Protein AF-A0A942LPG1-F1 (afdb_monomer_lite)

Structure (mmCIF, N/CA/C/O backbone):
data_AF-A0A942LPG1-F1
#
_entry.id   AF-A0A942LPG1-F1
#
loop_
_atom_site.group_PDB
_atom_site.id
_atom_site.type_symbol
_atom_site.label_atom_id
_atom_site.label_alt_id
_atom_site.label_comp_id
_atom_site.label_asym_id
_atom_site.label_entity_id
_atom_site.label_seq_id
_atom_site.pdbx_PDB_ins_code
_atom_site.Cartn_x
_atom_site.Cartn_y
_atom_site.Cartn_z
_atom_site.occupancy
_atom_site.B_iso_or_equiv
_atom_site.auth_seq_id
_atom_site.auth_comp_id
_atom_site.auth_asym_id
_atom_site.auth_atom_id
_atom_site.pdbx_PDB_model_num
ATOM 1 N N . MET A 1 1 ? -36.455 30.990 -39.757 1.00 39.56 1 MET A N 1
ATOM 2 C CA . MET A 1 1 ? -36.712 31.747 -38.513 1.00 39.56 1 MET A CA 1
ATOM 3 C C . MET A 1 1 ? -35.409 32.347 -38.008 1.00 39.56 1 MET A C 1
ATOM 5 O O . MET A 1 1 ? -34.371 31.708 -38.078 1.00 39.56 1 MET A O 1
ATOM 9 N N . THR A 1 2 ? -35.485 33.611 -37.619 1.00 38.50 2 THR A N 1
ATOM 10 C CA . THR A 1 2 ? -34.426 34.619 -37.473 1.00 38.50 2 THR A CA 1
ATOM 11 C C . THR A 1 2 ? -33.471 34.414 -36.295 1.00 38.50 2 THR A C 1
ATOM 13 O O . THR A 1 2 ? -33.903 34.146 -35.178 1.00 38.50 2 THR A O 1
ATOM 16 N N . TRP A 1 3 ? -32.181 34.649 -36.551 1.00 41.28 3 TRP A N 1
ATOM 17 C CA . TRP A 1 3 ? -31.098 34.816 -35.578 1.00 41.28 3 TRP A CA 1
ATOM 18 C C . TRP A 1 3 ? -31.325 36.006 -34.637 1.00 41.28 3 TRP A C 1
ATOM 20 O O . TRP A 1 3 ? -31.714 37.079 -35.098 1.00 41.28 3 TRP A O 1
ATOM 30 N N . ARG A 1 4 ? -30.939 35.865 -33.360 1.00 55.25 4 ARG A N 1
ATOM 31 C CA . ARG A 1 4 ? -30.474 36.984 -32.523 1.00 55.25 4 ARG A CA 1
ATOM 32 C C . ARG A 1 4 ? -29.322 36.540 -31.626 1.00 55.25 4 ARG A C 1
ATOM 34 O O . ARG A 1 4 ? -29.513 35.903 -30.599 1.00 55.25 4 ARG A O 1
ATOM 41 N N . VAL A 1 5 ? -28.125 36.930 -32.053 1.00 57.31 5 VAL A N 1
ATOM 42 C CA . VAL A 1 5 ? -26.902 36.989 -31.254 1.00 57.31 5 VAL A CA 1
ATOM 43 C C . VAL A 1 5 ? -27.006 38.255 -30.396 1.00 57.31 5 VAL A C 1
ATOM 45 O O . VAL A 1 5 ? -27.088 39.363 -30.928 1.00 57.31 5 VAL A O 1
ATOM 48 N N . GLY A 1 6 ? -27.089 38.094 -29.076 1.00 42.59 6 GLY A N 1
ATOM 49 C CA . GLY A 1 6 ? -27.291 39.173 -28.107 1.00 42.59 6 GLY A CA 1
ATOM 50 C C . GLY A 1 6 ? -26.050 39.426 -27.256 1.00 42.59 6 GLY A C 1
ATOM 51 O O . GLY A 1 6 ? -25.893 38.814 -26.213 1.00 42.59 6 GLY A O 1
ATOM 52 N N . ARG A 1 7 ? -25.188 40.307 -27.773 1.00 51.06 7 ARG A N 1
ATOM 53 C CA . ARG A 1 7 ? -24.267 41.263 -27.123 1.00 51.06 7 ARG A CA 1
ATOM 54 C C . ARG A 1 7 ? -23.799 41.016 -25.676 1.00 51.06 7 ARG A C 1
ATOM 56 O O . ARG A 1 7 ? -24.576 41.050 -24.731 1.00 51.06 7 ARG A O 1
ATOM 63 N N . LEU A 1 8 ? -22.466 40.962 -25.577 1.00 49.66 8 LEU A N 1
ATOM 64 C CA . LEU A 1 8 ? -21.592 41.380 -24.476 1.00 49.66 8 LEU A CA 1
ATOM 65 C C . LEU A 1 8 ? -22.272 42.146 -23.325 1.00 49.66 8 LEU A C 1
ATOM 67 O O . LEU A 1 8 ? -22.727 43.274 -23.510 1.00 49.66 8 LEU A O 1
ATOM 71 N N . ALA A 1 9 ? -22.125 41.608 -22.116 1.00 48.41 9 ALA A N 1
ATOM 72 C CA . ALA A 1 9 ? -21.955 42.398 -20.903 1.00 48.41 9 ALA A CA 1
ATOM 73 C C . ALA A 1 9 ? -20.684 41.903 -20.197 1.00 48.41 9 ALA A C 1
ATOM 75 O O . ALA A 1 9 ? -20.650 40.848 -19.571 1.00 48.41 9 ALA A O 1
ATOM 76 N N . MET A 1 10 ? -19.611 42.664 -20.391 1.00 52.47 10 MET A N 1
ATOM 77 C CA . MET A 1 10 ? -18.345 42.574 -19.677 1.00 52.47 10 MET A CA 1
ATOM 78 C C . MET A 1 10 ? -18.585 43.059 -18.240 1.00 52.47 10 MET A C 1
ATOM 80 O O . MET A 1 10 ? -18.779 44.254 -18.042 1.00 52.47 10 MET A O 1
ATOM 84 N N . VAL A 1 11 ? -18.599 42.165 -17.245 1.00 55.88 11 VAL A N 1
ATOM 85 C CA . VAL A 1 11 ? -18.583 42.550 -15.823 1.00 55.88 11 VAL A CA 1
ATOM 86 C C . VAL A 1 11 ? -17.736 41.555 -15.027 1.00 55.88 11 VAL A C 1
ATOM 88 O O . VAL A 1 11 ? -18.132 40.418 -14.808 1.00 55.88 11 VAL A O 1
ATOM 91 N N . GLY A 1 12 ? -16.566 42.030 -14.595 1.00 49.41 12 GLY A N 1
ATOM 92 C CA . GLY A 1 12 ? -15.932 41.657 -13.330 1.00 49.41 12 GLY A CA 1
ATOM 93 C C . GLY A 1 12 ? -15.381 40.240 -13.195 1.00 49.41 12 GLY A C 1
ATOM 94 O O . GLY A 1 12 ? -15.932 39.434 -12.452 1.00 49.41 12 GLY A O 1
ATOM 95 N N . LEU A 1 13 ? -14.210 39.979 -13.783 1.00 49.66 13 LEU A N 1
ATOM 96 C CA . LEU A 1 13 ? -13.303 38.949 -13.270 1.00 49.66 13 LEU A CA 1
ATOM 97 C C . LEU A 1 13 ? -12.765 39.419 -11.904 1.00 49.66 13 LEU A C 1
ATOM 99 O O . LEU A 1 13 ? -11.698 40.021 -11.814 1.00 49.66 13 LEU A O 1
ATOM 103 N N . ALA A 1 14 ? -13.535 39.191 -10.841 1.00 54.03 14 ALA A N 1
ATOM 104 C CA . ALA A 1 14 ? -13.045 39.295 -9.475 1.00 54.03 14 ALA A CA 1
ATOM 105 C C . ALA A 1 14 ? -12.197 38.050 -9.194 1.00 54.03 14 ALA A C 1
ATOM 107 O O . ALA A 1 14 ? -12.708 36.997 -8.818 1.00 54.03 14 ALA A O 1
ATOM 108 N N . VAL A 1 15 ? -10.889 38.166 -9.427 1.00 58.06 15 VAL A N 1
ATOM 109 C CA . VAL A 1 15 ? -9.899 37.221 -8.906 1.00 58.06 15 VAL A CA 1
ATOM 110 C C . VAL A 1 15 ? -9.929 37.363 -7.387 1.00 58.06 15 VAL A C 1
ATOM 112 O O . VAL A 1 15 ? -9.269 38.227 -6.814 1.00 58.06 15 VAL A O 1
ATOM 115 N N . ALA A 1 16 ? -10.758 36.555 -6.728 1.00 55.22 16 ALA A N 1
ATOM 116 C CA . ALA A 1 16 ? -10.653 36.345 -5.298 1.00 55.22 16 ALA A CA 1
ATOM 117 C C . ALA A 1 16 ? -9.293 35.684 -5.059 1.00 55.22 16 ALA A C 1
ATOM 119 O O . ALA A 1 16 ? -9.092 34.520 -5.409 1.00 55.22 16 ALA A O 1
ATOM 120 N N . LEU A 1 17 ? -8.343 36.455 -4.522 1.00 54.06 17 LEU A N 1
ATOM 121 C CA . LEU A 1 17 ? -7.131 35.903 -3.939 1.00 54.06 17 LEU A CA 1
ATOM 122 C C . LEU A 1 17 ? -7.571 34.878 -2.896 1.00 54.06 17 LEU A C 1
ATOM 124 O O . LEU A 1 17 ? -8.067 35.235 -1.828 1.00 54.06 17 LEU A O 1
ATOM 128 N N . VAL A 1 18 ? -7.410 33.599 -3.222 1.00 49.69 18 VAL A N 1
ATOM 129 C CA . VAL A 1 18 ? -7.449 32.539 -2.227 1.00 49.69 18 VAL A CA 1
ATOM 130 C C . VAL A 1 18 ? -6.232 32.796 -1.350 1.00 49.69 18 VAL A C 1
ATOM 132 O O . VAL A 1 18 ? -5.107 32.486 -1.734 1.00 49.69 18 VAL A O 1
ATOM 135 N N . ALA A 1 19 ? -6.444 33.448 -0.207 1.00 58.38 19 ALA A N 1
ATOM 136 C CA . ALA A 1 19 ? -5.475 33.444 0.870 1.00 58.38 19 ALA A CA 1
ATOM 137 C C . ALA A 1 19 ? -5.273 31.973 1.228 1.00 58.38 19 ALA A C 1
ATOM 139 O O . ALA A 1 19 ? -6.149 31.341 1.817 1.00 58.38 19 ALA A O 1
ATOM 140 N N . THR A 1 20 ? -4.162 31.394 0.781 1.00 49.84 20 THR A N 1
ATOM 141 C CA . THR A 1 20 ? -3.738 30.087 1.260 1.00 49.84 20 THR A CA 1
ATOM 142 C C . THR A 1 20 ? -3.582 30.232 2.767 1.00 49.84 20 THR A C 1
ATOM 144 O O . THR A 1 20 ? -2.779 31.076 3.182 1.00 49.84 20 THR A O 1
ATOM 147 N N . PRO A 1 21 ? -4.318 29.486 3.608 1.00 49.91 21 PRO A N 1
ATOM 148 C CA . PRO A 1 21 ? -3.906 29.369 4.994 1.00 49.91 21 PRO A CA 1
ATOM 149 C C . PRO A 1 21 ? -2.445 28.912 4.963 1.00 49.91 21 PRO A C 1
ATOM 151 O O . PRO A 1 21 ? -2.124 27.906 4.333 1.00 49.91 21 PRO A O 1
ATOM 154 N N . GLY A 1 22 ? -1.539 29.711 5.521 1.00 53.38 22 GLY A N 1
ATOM 155 C CA . GLY A 1 22 ? -0.225 29.223 5.902 1.00 53.38 22 GLY A CA 1
ATOM 156 C C . GLY A 1 22 ? -0.459 28.433 7.174 1.00 53.38 22 GLY A C 1
ATOM 157 O O . GLY A 1 22 ? -0.836 29.020 8.183 1.00 53.38 22 GLY A O 1
ATOM 158 N N . TRP A 1 23 ? -0.334 27.110 7.114 1.00 51.19 23 TRP A N 1
ATOM 159 C CA . TRP A 1 23 ? -0.492 26.253 8.287 1.00 51.19 23 TRP A CA 1
ATOM 160 C C . TRP A 1 23 ? 0.832 26.367 9.040 1.00 51.19 23 TRP A C 1
ATOM 162 O O . TRP A 1 23 ? 1.737 25.550 8.881 1.00 51.19 23 TRP A O 1
ATOM 172 N N . ALA A 1 24 ? 1.009 27.491 9.733 1.00 61.56 24 ALA A N 1
ATOM 173 C CA . ALA A 1 24 ? 2.120 27.681 10.642 1.00 61.56 24 ALA A CA 1
ATOM 174 C C . ALA A 1 24 ? 1.819 26.821 11.867 1.00 61.56 24 ALA A C 1
ATOM 176 O O . ALA A 1 24 ? 0.992 27.171 12.705 1.00 61.56 24 ALA A O 1
ATOM 177 N N . VAL A 1 25 ? 2.446 25.650 11.927 1.00 69.81 25 VAL A N 1
ATOM 178 C CA . VAL A 1 25 ? 2.328 24.765 13.080 1.00 69.81 25 VAL A CA 1
ATOM 179 C C . VAL A 1 25 ? 3.332 25.241 14.126 1.00 69.81 25 VAL A C 1
ATOM 181 O O . VAL A 1 25 ? 4.545 25.095 13.973 1.00 69.81 25 VAL A O 1
ATOM 184 N N . TYR A 1 26 ? 2.825 25.831 15.201 1.00 72.62 26 TYR A N 1
ATOM 185 C CA . TYR A 1 26 ? 3.617 26.327 16.316 1.00 72.62 26 TYR A CA 1
ATOM 186 C C . TYR A 1 26 ? 3.918 25.197 17.295 1.00 72.62 26 TYR A C 1
ATOM 188 O O . TYR A 1 26 ? 3.008 24.512 17.766 1.00 72.62 26 TYR A O 1
ATOM 196 N N . LYS A 1 27 ? 5.198 25.027 17.647 1.00 77.31 27 LYS A N 1
ATOM 197 C CA . LYS A 1 27 ? 5.608 24.160 18.754 1.00 77.31 27 LYS A CA 1
ATOM 198 C C . LYS A 1 27 ? 5.521 24.951 20.055 1.00 77.31 27 LYS A C 1
ATOM 200 O O . LYS A 1 27 ? 6.389 25.771 20.362 1.00 77.31 27 LYS A O 1
ATOM 205 N N . CYS A 1 28 ? 4.492 24.680 20.841 1.00 77.44 28 CYS A N 1
ATOM 206 C CA . CYS A 1 28 ? 4.292 25.305 22.137 1.00 77.44 28 CYS A CA 1
ATOM 207 C C . CYS A 1 28 ? 4.847 24.414 23.241 1.00 77.44 28 CYS A C 1
ATOM 209 O O . CYS A 1 28 ? 4.469 23.250 23.363 1.00 77.44 28 CYS A O 1
ATOM 211 N N . THR A 1 29 ? 5.743 24.969 24.058 1.00 78.69 29 THR A N 1
ATOM 212 C CA . THR A 1 29 ? 6.229 24.296 25.266 1.00 78.69 29 THR A CA 1
ATOM 213 C C . THR A 1 29 ? 5.479 24.872 26.455 1.00 78.69 29 THR A C 1
ATOM 215 O O . THR A 1 29 ? 5.603 26.057 26.765 1.00 78.69 29 THR A O 1
ATOM 218 N N . ALA A 1 30 ? 4.655 24.052 27.095 1.00 70.19 30 ALA A N 1
ATOM 219 C CA . ALA A 1 30 ? 3.918 24.451 28.280 1.00 70.19 30 ALA A CA 1
ATOM 220 C C . ALA A 1 30 ? 4.865 24.587 29.493 1.00 70.19 30 ALA A C 1
ATOM 222 O O . ALA A 1 30 ? 5.947 23.994 29.508 1.00 70.19 30 ALA A O 1
ATOM 223 N N . PRO A 1 31 ? 4.473 25.326 30.548 1.00 54.31 31 PRO A N 1
ATOM 224 C CA . PRO A 1 31 ? 5.314 25.547 31.732 1.00 54.31 31 PRO A CA 1
ATOM 225 C C . PRO A 1 31 ? 5.729 24.264 32.472 1.00 54.31 31 PRO A C 1
ATOM 227 O O . PRO A 1 31 ? 6.699 24.269 33.221 1.00 54.31 31 PRO A O 1
ATOM 230 N N . ASN A 1 32 ? 5.006 23.162 32.255 1.00 61.97 32 ASN A N 1
ATOM 231 C CA . ASN A 1 32 ? 5.316 21.828 32.774 1.00 61.97 32 ASN A CA 1
ATOM 232 C C . ASN A 1 32 ? 6.281 21.026 31.871 1.00 61.97 32 ASN A C 1
ATOM 234 O O . ASN A 1 32 ? 6.477 19.836 32.097 1.00 61.97 32 ASN A O 1
ATOM 238 N N . GLY A 1 33 ? 6.835 21.644 30.823 1.00 67.00 33 GLY A N 1
ATOM 239 C CA . GLY A 1 33 ? 7.750 21.018 29.867 1.00 67.00 33 GLY A CA 1
ATOM 240 C C . GLY A 1 33 ? 7.078 20.165 28.784 1.00 67.00 33 GLY A C 1
ATOM 241 O O . GLY A 1 33 ? 7.776 19.628 27.927 1.00 67.00 33 GLY A O 1
ATOM 242 N N . SER A 1 34 ? 5.745 20.035 28.785 1.00 62.75 34 SER A N 1
ATOM 243 C CA . SER A 1 34 ? 5.028 19.304 27.732 1.00 62.75 34 SER A CA 1
ATOM 244 C C . SER A 1 34 ? 5.006 20.091 26.419 1.00 62.75 34 SER A C 1
ATOM 246 O O . SER A 1 34 ? 4.944 21.321 26.417 1.00 62.75 34 SER A O 1
ATOM 248 N N . VAL A 1 35 ? 5.078 19.376 25.295 1.00 78.31 35 VAL A N 1
ATOM 249 C CA . VAL A 1 35 ? 5.095 19.969 23.954 1.00 78.31 35 VAL A CA 1
ATOM 250 C C . VAL A 1 35 ? 3.772 19.690 23.256 1.00 78.31 35 VAL A C 1
ATOM 252 O O . VAL A 1 35 ? 3.372 18.534 23.134 1.00 78.31 35 VAL A O 1
ATOM 255 N N . VAL A 1 36 ? 3.132 20.745 22.756 1.00 77.50 36 VAL A N 1
ATOM 256 C CA . VAL A 1 36 ? 1.907 20.679 21.952 1.00 77.50 36 VAL A CA 1
ATOM 257 C C . VAL A 1 36 ? 2.140 21.419 20.639 1.00 77.50 36 VAL A C 1
ATOM 259 O O . VAL A 1 36 ? 2.757 22.482 20.626 1.00 77.50 36 VAL A O 1
ATOM 262 N N . TYR A 1 37 ? 1.662 20.847 19.537 1.00 79.12 37 TYR A N 1
ATOM 263 C CA . TYR A 1 37 ? 1.705 21.472 18.217 1.00 79.12 37 TYR A CA 1
ATOM 264 C C . TYR A 1 37 ? 0.322 22.023 17.885 1.00 79.12 37 TYR A C 1
ATOM 266 O O . TYR A 1 37 ? -0.667 21.301 18.006 1.00 79.12 37 TYR A O 1
ATOM 274 N N . GLN A 1 38 ? 0.247 23.296 17.513 1.00 76.44 38 GLN A N 1
ATOM 275 C CA . GLN A 1 38 ? -1.017 23.981 17.244 1.00 76.44 38 GLN A CA 1
ATOM 276 C C . GLN A 1 38 ? -0.879 24.950 16.074 1.00 76.44 38 GLN A C 1
ATOM 278 O O . GLN A 1 38 ? 0.157 25.582 15.907 1.00 76.44 38 GLN A O 1
ATOM 283 N N . ASP A 1 39 ? -1.950 25.123 15.307 1.00 74.94 39 ASP A N 1
ATOM 284 C CA . ASP A 1 39 ? -2.003 26.064 14.178 1.00 74.94 39 ASP A CA 1
ATOM 285 C C . ASP A 1 39 ? -2.176 27.536 14.611 1.00 74.94 39 ASP A C 1
ATOM 287 O O . ASP A 1 39 ? -2.312 28.433 13.782 1.00 74.94 39 ASP A O 1
ATOM 291 N N . ALA A 1 40 ? -2.196 27.800 15.923 1.00 69.44 40 ALA A N 1
ATOM 292 C CA . ALA A 1 40 ? -2.332 29.131 16.507 1.00 69.44 40 ALA A CA 1
ATOM 293 C C . ALA A 1 40 ? -1.076 29.520 17.311 1.00 69.44 40 ALA A C 1
ATOM 295 O O . ALA A 1 40 ? -0.450 28.641 17.907 1.00 69.44 40 ALA A O 1
ATOM 296 N N . PRO A 1 41 ? -0.726 30.815 17.419 1.00 66.81 41 PRO A N 1
ATOM 297 C CA . PRO A 1 41 ? 0.417 31.260 18.215 1.00 66.81 41 PRO A CA 1
ATOM 298 C C . PRO A 1 41 ? 0.307 30.848 19.690 1.00 66.81 41 PRO A C 1
ATOM 300 O O . PRO A 1 41 ? -0.770 30.897 20.287 1.00 66.81 41 PRO A O 1
ATOM 303 N N . CYS A 1 42 ? 1.430 30.467 20.301 1.00 73.25 42 CYS A N 1
ATOM 304 C CA . CYS A 1 42 ? 1.464 30.080 21.711 1.00 73.25 42 CYS A CA 1
ATOM 305 C C . CYS A 1 42 ? 1.170 31.285 22.624 1.00 73.25 42 CYS A C 1
ATOM 307 O O . CYS A 1 42 ? 1.691 32.377 22.407 1.00 73.25 42 CYS A O 1
ATOM 309 N N . THR A 1 43 ? 0.418 31.085 23.711 1.00 63.75 43 THR A N 1
ATOM 310 C CA . THR A 1 43 ? 0.177 32.096 24.767 1.00 63.75 43 THR A CA 1
ATOM 311 C C . THR A 1 43 ? 1.407 32.259 25.685 1.00 63.75 43 THR A C 1
ATOM 313 O O . THR A 1 43 ? 1.303 32.222 26.908 1.00 63.75 43 THR A O 1
ATOM 316 N N . GLY A 1 44 ? 2.608 32.348 25.100 1.00 63.72 44 GLY A N 1
ATOM 317 C CA . GLY A 1 44 ? 3.902 32.327 25.792 1.00 63.72 44 GLY A CA 1
ATOM 318 C C . GLY A 1 44 ? 5.083 32.137 24.828 1.00 63.72 44 GLY A C 1
ATOM 319 O O . GLY A 1 44 ? 4.962 32.419 23.638 1.00 63.72 44 GLY A O 1
ATOM 320 N N . LYS A 1 45 ? 6.236 31.646 25.314 1.00 53.59 45 LYS A N 1
ATOM 321 C CA . LYS A 1 45 ? 7.380 31.330 24.436 1.00 53.59 45 LYS A CA 1
ATOM 322 C C . LYS A 1 45 ? 7.053 30.127 23.544 1.00 53.59 45 LYS A C 1
ATOM 324 O O . LYS A 1 45 ? 7.059 28.988 24.002 1.00 53.59 45 LYS A O 1
ATOM 329 N N . GLY A 1 46 ? 6.790 30.403 22.274 1.00 50.44 46 GLY A N 1
ATOM 330 C CA . GLY A 1 46 ? 6.753 29.427 21.191 1.00 50.44 46 GLY A CA 1
ATOM 331 C C . GLY A 1 46 ? 7.853 29.740 20.192 1.00 50.44 46 GLY A C 1
ATOM 332 O O . GLY A 1 46 ? 8.139 30.910 19.945 1.00 50.44 46 GLY A O 1
ATOM 333 N N . GLU A 1 47 ? 8.471 28.704 19.638 1.00 55.62 47 GLU A N 1
ATOM 334 C CA . GLU A 1 47 ? 9.360 28.855 18.490 1.00 55.62 47 GLU A CA 1
ATOM 335 C C . GLU A 1 47 ? 8.561 28.472 17.241 1.00 55.62 47 GLU A C 1
ATOM 337 O O . GLU A 1 47 ? 7.963 27.392 17.175 1.00 55.62 47 GLU A O 1
ATOM 342 N N . GLU A 1 48 ? 8.469 29.405 16.294 1.00 44.22 48 GLU A N 1
ATOM 343 C CA . GLU A 1 48 ? 7.789 29.194 15.019 1.00 44.22 48 GLU A CA 1
ATOM 344 C C . GLU A 1 48 ? 8.615 28.222 14.175 1.00 44.22 48 GLU A C 1
ATOM 346 O O . GLU A 1 48 ? 9.773 28.488 13.856 1.00 44.22 48 GLU A O 1
ATOM 351 N N . MET A 1 49 ? 8.024 27.086 13.809 1.00 48.41 49 MET A N 1
ATOM 352 C CA . MET A 1 49 ? 8.626 26.166 12.851 1.00 48.41 49 MET A CA 1
ATOM 353 C C . MET A 1 49 ? 7.955 26.382 11.503 1.00 48.41 49 MET A C 1
ATOM 355 O O . MET A 1 49 ? 6.952 25.751 11.178 1.00 48.41 49 MET A O 1
ATOM 359 N N . ALA A 1 50 ? 8.515 27.289 10.705 1.00 45.69 50 ALA A N 1
ATOM 360 C CA . ALA A 1 50 ? 8.172 27.359 9.296 1.00 45.69 50 ALA A CA 1
ATOM 361 C C . ALA A 1 50 ? 8.677 26.078 8.616 1.00 45.69 50 ALA A C 1
ATOM 363 O O . ALA A 1 50 ? 9.883 25.838 8.543 1.00 45.69 50 ALA A O 1
ATOM 364 N N . LEU A 1 51 ? 7.760 25.239 8.132 1.00 45.78 51 LEU A N 1
ATOM 365 C CA . LEU A 1 51 ? 8.106 24.121 7.257 1.00 45.78 51 LEU A CA 1
ATOM 366 C C . LEU A 1 51 ? 8.769 24.706 5.997 1.00 45.78 51 LEU A C 1
ATOM 368 O O . LEU A 1 51 ? 8.117 25.474 5.282 1.00 45.78 51 LEU A O 1
ATOM 372 N N . PRO A 1 52 ? 10.048 24.408 5.707 1.00 43.81 52 PRO A N 1
ATOM 373 C CA . PRO A 1 52 ? 10.710 25.018 4.569 1.00 43.81 52 PRO A CA 1
ATOM 374 C C . PRO A 1 52 ? 10.098 24.486 3.270 1.00 43.81 52 PRO A C 1
ATOM 376 O O . PRO A 1 52 ? 10.225 23.309 2.932 1.00 43.81 52 PRO A O 1
ATOM 379 N N . SER A 1 53 ? 9.465 25.385 2.513 1.00 42.84 53 SER A N 1
ATOM 380 C CA . SER A 1 53 ? 9.353 25.220 1.065 1.00 42.84 53 SER A CA 1
ATOM 381 C C . SER A 1 53 ? 10.774 25.176 0.498 1.00 42.84 53 SER A C 1
ATOM 383 O O . SER A 1 53 ? 11.610 26.013 0.829 1.00 42.84 53 SER A O 1
ATOM 385 N N . ALA A 1 54 ? 11.067 24.133 -0.268 1.00 45.84 54 ALA A N 1
ATOM 386 C CA . ALA A 1 54 ? 12.410 23.737 -0.667 1.00 45.84 54 ALA A CA 1
ATOM 387 C C . ALA A 1 54 ? 13.244 24.835 -1.375 1.00 45.84 54 ALA A C 1
ATOM 389 O O . ALA A 1 54 ? 12.703 25.654 -2.114 1.00 45.84 54 ALA A O 1
ATOM 390 N N . LEU A 1 55 ? 14.578 24.698 -1.238 1.00 47.75 55 LEU A N 1
ATOM 391 C CA . LEU A 1 55 ? 15.673 25.230 -2.080 1.00 47.75 55 LEU A CA 1
ATOM 392 C C . LEU A 1 55 ? 16.180 26.666 -1.823 1.00 47.75 55 LEU A C 1
ATOM 394 O O . LEU A 1 55 ? 15.926 27.540 -2.640 1.00 47.75 55 LEU A O 1
ATOM 398 N N . VAL A 1 56 ? 17.057 26.870 -0.825 1.00 39.94 56 VAL A N 1
ATOM 399 C CA . VAL A 1 56 ? 18.225 27.781 -0.955 1.00 39.94 56 VAL A CA 1
ATOM 400 C C . VAL A 1 56 ? 19.394 27.271 -0.087 1.00 39.94 56 VAL A C 1
ATOM 402 O O . VAL A 1 56 ? 19.235 27.024 1.105 1.00 39.94 56 VAL A O 1
ATOM 405 N N . SER A 1 57 ? 20.565 27.084 -0.701 1.00 46.88 57 SER A N 1
ATOM 406 C CA . SER A 1 57 ? 21.841 26.648 -0.101 1.00 46.88 57 SER A CA 1
ATOM 407 C C . SER A 1 57 ? 22.483 27.711 0.810 1.00 46.88 57 SER A C 1
ATOM 409 O O . SER A 1 57 ? 22.314 28.891 0.526 1.00 46.88 57 SER A O 1
ATOM 411 N N . THR A 1 58 ? 23.244 27.325 1.857 1.00 39.84 58 THR A N 1
ATOM 412 C CA . THR A 1 58 ? 24.708 27.537 2.152 1.00 39.84 58 THR A CA 1
ATOM 413 C C . THR A 1 58 ? 25.015 27.167 3.658 1.00 39.84 58 THR A C 1
ATOM 415 O O . THR A 1 58 ? 24.064 26.834 4.358 1.00 39.84 58 THR A O 1
ATOM 418 N N . PRO A 1 59 ? 26.274 27.072 4.177 1.00 44.59 59 PRO A N 1
ATOM 419 C CA . PRO A 1 59 ? 26.866 25.914 4.896 1.00 44.59 59 PRO A CA 1
ATOM 420 C C . PRO A 1 59 ? 27.020 26.074 6.450 1.00 44.59 59 PRO A C 1
ATOM 422 O O . PRO A 1 59 ? 26.676 27.128 6.979 1.00 44.59 59 PRO A O 1
ATOM 425 N N . PRO A 1 60 ? 27.515 25.061 7.216 1.00 55.31 60 PRO A N 1
ATOM 426 C CA . PRO A 1 60 ? 27.276 24.935 8.668 1.00 55.31 60 PRO A CA 1
ATOM 427 C C . PRO A 1 60 ? 28.438 25.384 9.584 1.00 55.31 60 PRO A C 1
ATOM 429 O O . PRO A 1 60 ? 29.589 25.334 9.158 1.00 55.31 60 PRO A O 1
ATOM 432 N N . ALA A 1 61 ? 28.135 25.701 10.861 1.00 42.91 61 ALA A N 1
ATOM 433 C CA . ALA A 1 61 ? 28.911 25.396 12.097 1.00 42.91 61 ALA A CA 1
ATOM 434 C C . ALA A 1 61 ? 28.388 26.198 13.325 1.00 42.91 61 ALA A C 1
ATOM 436 O O . ALA A 1 61 ? 27.767 27.237 13.109 1.00 42.91 61 ALA A O 1
ATOM 437 N N . PRO A 1 62 ? 28.716 25.854 14.598 1.00 47.84 62 PRO A N 1
ATOM 438 C CA . PRO A 1 62 ? 29.188 24.586 15.175 1.00 47.84 62 PRO A CA 1
ATOM 439 C C . PRO A 1 62 ? 28.319 24.089 16.363 1.00 47.84 62 PRO A C 1
ATOM 441 O O . PRO A 1 62 ? 27.450 24.785 16.882 1.00 47.84 62 PRO A O 1
ATOM 444 N N . ARG A 1 63 ? 28.581 22.853 16.813 1.00 51.31 63 ARG A N 1
ATOM 445 C CA . ARG A 1 63 ? 28.005 22.262 18.032 1.00 51.31 63 ARG A CA 1
ATOM 446 C C . ARG A 1 63 ? 28.669 22.843 19.281 1.00 51.31 63 ARG A C 1
ATOM 448 O O . ARG A 1 63 ? 29.888 22.979 19.303 1.00 51.31 63 ARG A O 1
ATOM 455 N N . HIS A 1 64 ? 27.885 23.036 20.337 1.00 41.53 64 HIS A N 1
ATOM 456 C CA . HIS A 1 64 ? 28.388 23.021 21.707 1.00 41.53 64 HIS A CA 1
ATOM 457 C C . HIS A 1 64 ? 27.647 21.936 22.489 1.00 41.53 64 HIS A C 1
ATOM 459 O O . HIS A 1 64 ? 26.450 22.040 22.748 1.00 41.53 64 HIS A O 1
ATOM 465 N N . ASP A 1 65 ? 28.385 20.877 22.813 1.00 44.28 65 ASP A N 1
ATOM 466 C CA . ASP A 1 65 ? 28.051 19.911 23.851 1.00 44.28 65 ASP A CA 1
ATOM 467 C C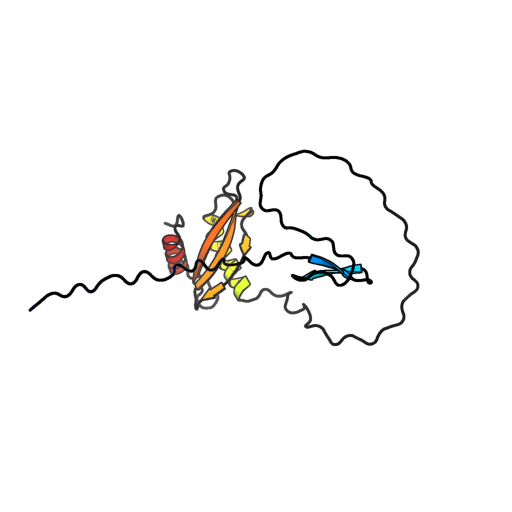 . ASP A 1 65 ? 27.923 20.618 25.207 1.00 44.28 65 ASP A C 1
ATOM 469 O O . ASP A 1 65 ? 28.698 21.533 25.488 1.00 44.28 65 ASP A O 1
ATOM 473 N N . THR A 1 66 ? 26.980 20.177 26.048 1.00 33.88 66 THR A N 1
ATOM 474 C CA . THR A 1 66 ? 27.188 19.793 27.464 1.00 33.88 66 THR A CA 1
ATOM 475 C C . THR A 1 66 ? 25.829 19.462 28.103 1.00 33.88 66 THR A C 1
ATOM 477 O O . THR A 1 66 ? 25.010 20.339 28.362 1.00 33.88 66 THR A O 1
ATOM 480 N N . ALA A 1 67 ? 25.616 18.186 28.418 1.00 42.19 67 ALA A N 1
ATOM 481 C CA . ALA A 1 67 ? 24.939 17.767 29.651 1.00 42.19 67 ALA A CA 1
ATOM 482 C C . ALA A 1 67 ? 26.049 17.294 30.625 1.00 42.19 67 ALA A C 1
ATOM 484 O O . ALA A 1 67 ? 27.148 17.030 30.130 1.00 42.19 67 ALA A O 1
ATOM 485 N N . PRO A 1 68 ? 25.840 17.111 31.949 1.00 56.69 68 PRO A N 1
ATOM 486 C CA . PRO A 1 68 ? 24.575 17.082 32.691 1.00 56.69 68 PRO A CA 1
ATOM 487 C C . PRO A 1 68 ? 24.609 17.869 34.025 1.00 56.69 68 PRO A C 1
ATOM 489 O O . PRO A 1 68 ? 25.669 18.201 34.542 1.00 56.69 68 PRO A O 1
ATOM 492 N N . ASN A 1 69 ? 23.451 18.081 34.657 1.00 37.25 69 ASN A N 1
ATOM 493 C CA . ASN A 1 69 ? 23.366 17.946 36.115 1.00 37.25 69 ASN A CA 1
ATOM 494 C C . ASN A 1 69 ? 21.918 17.750 36.566 1.00 37.25 69 ASN A C 1
ATOM 496 O O . ASN A 1 69 ? 21.042 18.570 36.308 1.00 37.25 69 ASN A O 1
ATOM 500 N N . THR A 1 70 ? 21.699 16.627 37.244 1.00 44.22 70 THR A N 1
ATOM 501 C CA . THR A 1 70 ? 20.473 16.297 37.975 1.00 44.22 70 THR A CA 1
ATOM 502 C C . THR A 1 70 ? 20.610 16.824 39.399 1.00 44.22 70 THR A C 1
ATOM 504 O O . THR A 1 70 ? 21.637 16.573 40.029 1.00 44.22 70 THR A O 1
ATOM 507 N N . PRO A 1 71 ? 19.586 17.494 39.940 1.00 45.50 71 PRO A N 1
ATOM 508 C CA . PRO A 1 71 ? 19.283 17.336 41.362 1.00 45.50 71 PRO A CA 1
ATOM 509 C C . PRO A 1 71 ? 17.939 16.635 41.579 1.00 45.50 71 PRO A C 1
ATOM 511 O O . PRO A 1 71 ? 16.984 16.819 40.828 1.00 45.50 71 PRO A O 1
ATOM 514 N N . ALA A 1 72 ? 17.909 15.805 42.620 1.00 51.66 72 ALA A N 1
ATOM 515 C CA . ALA A 1 72 ? 16.820 14.920 43.007 1.00 51.66 72 ALA A CA 1
ATOM 516 C C . ALA A 1 72 ? 15.465 15.630 43.178 1.00 51.66 72 ALA A C 1
ATOM 518 O O . ALA A 1 72 ? 15.368 16.682 43.810 1.00 51.66 72 ALA A O 1
ATOM 519 N N . VAL A 1 73 ? 14.410 14.997 42.661 1.00 52.47 73 VAL A N 1
ATOM 520 C CA . VAL A 1 73 ? 13.016 15.420 42.833 1.00 52.47 73 VAL A CA 1
ATOM 521 C C . VAL A 1 73 ? 12.467 14.787 44.122 1.00 52.47 73 VAL A C 1
ATOM 523 O O . VAL A 1 73 ? 12.471 13.557 44.219 1.00 52.47 73 VAL A O 1
ATOM 526 N N . PRO A 1 74 ? 11.993 15.558 45.121 1.00 48.28 74 PRO A N 1
ATOM 527 C CA . PRO A 1 74 ? 11.180 15.010 46.201 1.00 48.28 74 PRO A CA 1
ATOM 528 C C . PRO A 1 74 ? 9.792 14.639 45.660 1.00 48.28 74 PRO A C 1
ATOM 530 O O . PRO A 1 74 ? 9.218 15.362 44.848 1.00 48.28 74 PRO A O 1
ATOM 533 N N . ALA A 1 75 ? 9.278 13.490 46.097 1.00 56.88 75 ALA A N 1
ATOM 534 C CA . ALA A 1 75 ? 8.028 12.898 45.625 1.00 56.88 75 ALA A CA 1
ATOM 535 C C . ALA A 1 75 ? 6.844 13.895 45.661 1.00 56.88 75 ALA A C 1
ATOM 537 O O . ALA A 1 75 ? 6.532 14.419 46.733 1.00 56.88 75 ALA A O 1
ATOM 538 N N . PRO A 1 76 ? 6.161 14.151 4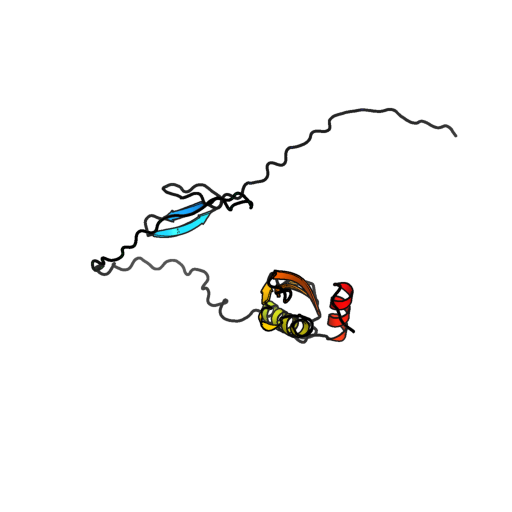4.529 1.00 52.81 76 PRO A N 1
ATOM 539 C CA . PRO A 1 76 ? 4.928 14.930 44.522 1.00 52.81 76 PRO A CA 1
ATOM 540 C C . PRO A 1 76 ? 3.765 14.138 45.125 1.00 52.81 76 PRO A C 1
ATOM 542 O O . PRO A 1 76 ? 3.517 12.993 44.751 1.00 52.81 76 PRO A O 1
ATOM 545 N N . ALA A 1 77 ? 3.045 14.787 46.039 1.00 58.38 77 ALA A N 1
ATOM 546 C CA . ALA A 1 77 ? 1.763 14.332 46.554 1.00 58.38 77 ALA A CA 1
ATOM 547 C C . ALA A 1 77 ? 0.716 14.246 45.429 1.00 58.38 77 ALA A C 1
ATOM 549 O O . ALA A 1 77 ? 0.662 15.088 44.531 1.00 58.38 77 ALA A O 1
ATOM 550 N N . GLU A 1 78 ? -0.097 13.200 45.515 1.00 48.34 78 GLU A N 1
ATOM 551 C CA . GLU A 1 78 ? -1.071 12.733 44.533 1.00 48.34 78 GLU A CA 1
ATOM 552 C C . GLU A 1 78 ? -2.145 13.795 44.229 1.00 48.34 78 GLU A C 1
ATOM 554 O O . GLU A 1 78 ? -2.919 14.197 45.099 1.00 48.34 78 GLU A O 1
ATOM 559 N N . ALA A 1 79 ? -2.189 14.261 42.979 1.00 53.31 79 ALA A N 1
ATOM 560 C CA . ALA A 1 79 ? -3.325 15.009 42.450 1.00 53.31 79 ALA A CA 1
ATOM 561 C C . ALA A 1 79 ? -4.4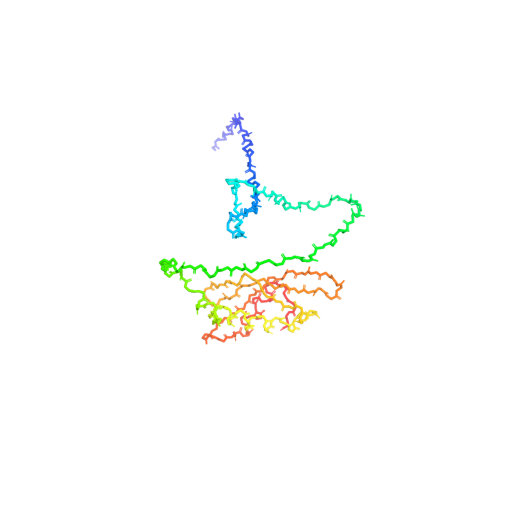99 14.043 42.187 1.00 53.31 79 ALA A C 1
ATOM 563 O O . ALA A 1 79 ? -4.255 12.888 41.829 1.00 53.31 79 ALA A O 1
ATOM 564 N N . PRO A 1 80 ? -5.766 14.484 42.330 1.00 58.69 80 PRO A N 1
ATOM 565 C CA . PRO A 1 80 ? -6.924 13.642 42.042 1.00 58.69 80 PRO A CA 1
ATOM 566 C C . PRO A 1 80 ? -6.873 13.133 40.593 1.00 58.69 80 PRO A C 1
ATOM 568 O O . PRO A 1 80 ? -6.435 13.875 39.706 1.00 58.69 80 PRO A O 1
ATOM 571 N N . PRO A 1 81 ? -7.297 11.882 40.336 1.00 59.44 81 PRO A N 1
ATOM 572 C CA . PRO A 1 81 ? -7.082 11.249 39.048 1.00 59.44 81 PRO A CA 1
ATOM 573 C C . PRO A 1 81 ? -7.784 12.051 37.944 1.00 59.44 81 PRO A C 1
ATOM 575 O O . PRO A 1 81 ? -8.972 12.367 38.082 1.00 59.44 81 PRO A O 1
ATOM 578 N N . PRO A 1 82 ? -7.084 12.387 36.845 1.00 62.69 82 PRO A N 1
ATOM 579 C CA . PRO A 1 82 ? -7.749 12.887 35.656 1.00 62.69 82 PRO A CA 1
ATOM 580 C C . PRO A 1 82 ? -8.794 11.857 35.219 1.00 62.69 82 PRO A C 1
ATOM 582 O O . PRO A 1 82 ? -8.562 10.648 35.301 1.00 62.69 82 PRO A O 1
ATOM 585 N N . ALA A 1 83 ? -9.951 12.343 34.761 1.00 65.44 83 ALA A N 1
ATOM 586 C CA . ALA A 1 83 ? -10.932 11.507 34.080 1.00 65.44 83 ALA A CA 1
ATOM 587 C C . ALA A 1 83 ? -10.204 10.637 33.039 1.00 65.44 83 ALA A C 1
ATOM 589 O O . ALA A 1 83 ? -9.285 11.151 32.390 1.00 65.44 83 ALA A O 1
ATOM 590 N N . PRO A 1 84 ? -10.553 9.345 32.894 1.00 57.06 84 PRO A N 1
ATOM 591 C CA . PRO A 1 84 ? -9.832 8.463 31.994 1.00 57.06 84 PRO A CA 1
ATOM 592 C C . PRO A 1 84 ? -9.849 9.079 30.598 1.00 57.06 84 PRO A C 1
ATOM 594 O O . PRO A 1 84 ? -10.900 9.206 29.967 1.00 57.06 84 PRO A O 1
ATOM 597 N N . ALA A 1 85 ? -8.669 9.483 30.126 1.00 60.19 85 ALA A N 1
ATOM 598 C CA . ALA A 1 85 ? -8.442 9.665 28.707 1.00 60.19 85 ALA A CA 1
ATOM 599 C C . ALA A 1 85 ? -8.928 8.385 28.004 1.00 60.19 85 ALA A C 1
ATOM 601 O O . ALA A 1 85 ? -8.761 7.298 28.580 1.00 60.19 85 ALA A O 1
ATOM 602 N N . PRO A 1 86 ? -9.524 8.471 26.797 1.00 57.50 86 PRO A N 1
ATOM 603 C CA . PRO A 1 86 ? -9.748 7.275 25.999 1.00 57.50 86 PRO A CA 1
ATOM 604 C C . PRO A 1 86 ? -8.410 6.546 25.938 1.00 57.50 86 PRO A C 1
ATOM 606 O O . PRO A 1 86 ? -7.395 7.096 25.507 1.00 57.50 86 PRO A O 1
ATOM 609 N N . SER A 1 87 ? -8.383 5.366 26.543 1.00 46.75 87 SER A N 1
ATOM 610 C CA . SER A 1 87 ? -7.144 4.645 26.754 1.00 46.75 87 SER A CA 1
ATOM 611 C C . SER A 1 87 ? -6.576 4.294 25.375 1.00 46.75 87 SER A C 1
ATOM 613 O O . SER A 1 87 ? -7.335 3.827 24.527 1.00 46.75 87 SER A O 1
ATOM 615 N N . PRO A 1 88 ? -5.266 4.456 25.116 1.00 58.66 88 PRO A N 1
ATOM 616 C CA . PRO A 1 88 ? -4.628 3.987 23.880 1.00 58.66 88 PRO A CA 1
ATOM 617 C C . PRO A 1 88 ? -4.615 2.447 23.759 1.00 58.66 88 PRO A C 1
ATOM 619 O O . PRO A 1 88 ? -3.820 1.876 23.022 1.00 58.66 88 PRO A O 1
ATOM 622 N N . THR A 1 89 ? -5.472 1.742 24.496 1.00 47.16 89 THR A N 1
ATOM 623 C CA . THR A 1 89 ? -5.510 0.283 24.588 1.00 47.16 89 THR A CA 1
ATOM 624 C C . THR A 1 89 ? -6.346 -0.392 23.505 1.00 47.16 89 THR A C 1
ATOM 626 O O . THR A 1 89 ? -6.289 -1.612 23.421 1.00 47.16 89 THR A O 1
ATOM 629 N N . ASP A 1 90 ? -7.012 0.356 22.620 1.00 47.34 90 ASP A N 1
ATOM 630 C CA . ASP A 1 90 ? -7.441 -0.190 21.320 1.00 47.34 90 ASP A CA 1
ATOM 631 C C . ASP A 1 90 ? -6.317 -0.127 20.262 1.00 47.34 90 ASP A C 1
ATOM 633 O O . ASP A 1 90 ? -6.378 -0.822 19.252 1.00 47.34 90 ASP A O 1
ATOM 637 N N . SER A 1 91 ? -5.236 0.630 20.504 1.00 51.75 91 SER A N 1
ATOM 638 C CA . SER A 1 91 ? -4.124 0.810 19.551 1.00 51.75 91 SER A CA 1
ATOM 639 C C . SER A 1 91 ? -3.120 -0.353 19.510 1.00 51.75 91 SER A C 1
ATOM 641 O O . SER A 1 91 ? -2.121 -0.271 18.798 1.00 51.75 91 SER A O 1
ATOM 643 N N . ALA A 1 92 ? -3.337 -1.425 20.278 1.00 53.69 92 ALA A N 1
ATOM 644 C CA . ALA A 1 92 ? -2.423 -2.572 20.333 1.00 53.69 92 ALA A CA 1
ATOM 645 C C . ALA A 1 92 ? -2.868 -3.767 19.467 1.00 53.69 92 ALA A C 1
ATOM 647 O O . ALA A 1 92 ? -2.088 -4.699 19.271 1.00 53.69 92 ALA A O 1
ATOM 648 N N . ALA A 1 93 ? -4.088 -3.744 18.921 1.00 63.62 93 ALA A N 1
ATOM 649 C CA . ALA A 1 93 ? -4.575 -4.747 17.981 1.00 63.62 93 ALA A CA 1
ATOM 650 C C . ALA A 1 93 ? -4.764 -4.105 16.604 1.00 63.62 93 ALA A C 1
ATOM 652 O O . ALA A 1 93 ? -5.438 -3.085 16.485 1.00 63.62 93 ALA A O 1
ATOM 653 N N . LYS A 1 94 ? -4.183 -4.705 15.557 1.00 79.31 94 LYS A N 1
ATOM 654 C CA . LYS A 1 94 ? -4.431 -4.262 14.180 1.00 79.31 94 LYS A CA 1
ATOM 655 C C . LYS A 1 94 ? -5.929 -4.306 13.899 1.00 79.31 94 LYS A C 1
ATOM 657 O O . LYS A 1 94 ? -6.579 -5.333 14.099 1.00 79.31 94 LYS A O 1
ATOM 662 N N . THR A 1 95 ? -6.465 -3.200 13.408 1.00 90.62 95 THR A N 1
ATOM 663 C CA . THR A 1 95 ? -7.830 -3.120 12.898 1.00 90.62 95 THR A CA 1
ATOM 664 C C . THR A 1 95 ? -8.003 -4.071 11.712 1.00 90.62 95 THR A C 1
ATOM 666 O O . THR A 1 95 ? -7.050 -4.412 11.010 1.00 90.62 95 THR A O 1
ATOM 669 N N . GLN A 1 96 ? -9.243 -4.469 11.421 1.00 91.62 96 GLN A N 1
ATOM 670 C CA . GLN A 1 96 ? -9.526 -5.295 10.242 1.00 91.62 96 GLN A CA 1
ATOM 671 C C . GLN A 1 96 ? -9.065 -4.619 8.938 1.00 91.62 96 GLN A C 1
ATOM 673 O O . GLN A 1 96 ? -8.612 -5.291 8.016 1.00 91.62 96 GLN A O 1
ATOM 678 N N . LEU A 1 97 ? -9.149 -3.286 8.862 1.00 93.81 97 LEU A N 1
ATOM 679 C CA . LEU A 1 97 ? -8.649 -2.523 7.720 1.00 93.81 97 LEU A CA 1
ATOM 680 C C . LEU A 1 97 ? -7.129 -2.662 7.564 1.00 93.81 97 LEU A C 1
ATOM 682 O O . LEU A 1 97 ? -6.664 -2.839 6.444 1.00 93.81 97 LEU A O 1
ATOM 686 N N . GLU A 1 98 ? -6.373 -2.613 8.659 1.00 93.88 98 GLU A N 1
ATOM 687 C CA . GLU A 1 98 ? -4.918 -2.806 8.639 1.00 93.88 98 GLU A CA 1
ATOM 688 C C . GLU A 1 98 ? -4.536 -4.244 8.285 1.00 93.88 98 GLU A C 1
ATOM 690 O O . GLU A 1 98 ? -3.641 -4.441 7.472 1.00 93.88 98 GLU A O 1
ATOM 695 N N . LEU A 1 99 ? -5.250 -5.249 8.808 1.00 94.94 99 LEU A N 1
ATOM 696 C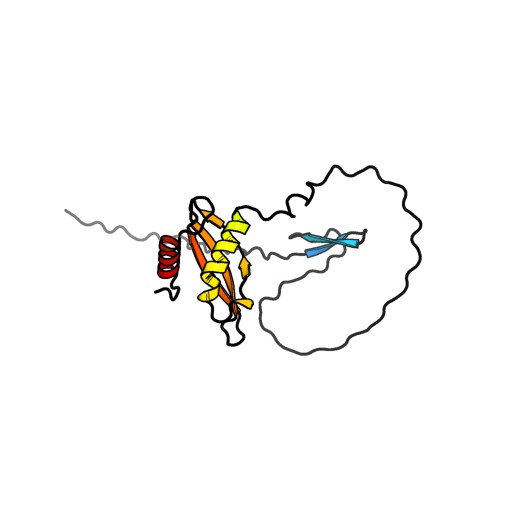 CA . LEU A 1 99 ? -5.042 -6.653 8.424 1.00 94.94 99 LEU A CA 1
ATOM 697 C C . LEU A 1 99 ? -5.272 -6.871 6.924 1.00 94.94 99 LEU A C 1
ATOM 699 O O . LEU A 1 99 ? -4.492 -7.534 6.243 1.00 94.94 99 LEU A O 1
ATOM 703 N N . ASP A 1 100 ? -6.335 -6.284 6.386 1.00 95.75 100 ASP A N 1
ATOM 704 C CA . ASP A 1 100 ? -6.631 -6.385 4.963 1.00 95.75 100 ASP A CA 1
ATOM 705 C C . ASP A 1 100 ? -5.647 -5.570 4.105 1.00 95.75 100 ASP A C 1
ATOM 707 O O . ASP A 1 100 ? -5.308 -5.989 2.997 1.00 95.75 100 ASP A O 1
ATOM 711 N N . ALA A 1 101 ? -5.146 -4.440 4.613 1.00 96.62 101 ALA A N 1
ATOM 712 C CA . ALA A 1 101 ? -4.070 -3.679 3.985 1.00 96.62 101 ALA A CA 1
ATOM 713 C C . ALA A 1 101 ? -2.736 -4.444 4.000 1.00 96.62 101 ALA A C 1
ATOM 715 O O . ALA A 1 101 ? -1.998 -4.375 3.019 1.00 96.62 101 ALA A O 1
ATOM 716 N N . ASP A 1 102 ? -2.450 -5.230 5.043 1.00 96.06 102 ASP A N 1
ATOM 717 C CA . ASP A 1 102 ? -1.284 -6.117 5.090 1.00 96.06 102 ASP A CA 1
ATOM 718 C C . ASP A 1 102 ? -1.375 -7.202 4.008 1.00 96.06 102 ASP A C 1
ATOM 720 O O . ASP A 1 102 ? -0.435 -7.371 3.232 1.00 96.06 102 ASP A O 1
ATOM 724 N N . HIS A 1 103 ? -2.529 -7.874 3.884 1.00 96.12 103 HIS A N 1
ATOM 725 C CA . HIS A 1 103 ? -2.772 -8.831 2.796 1.00 96.12 103 HIS A CA 1
ATOM 726 C C . HIS A 1 103 ? -2.581 -8.183 1.416 1.00 96.12 103 HIS A C 1
ATOM 728 O O . HIS A 1 103 ? -2.015 -8.788 0.504 1.00 96.12 103 HIS A O 1
ATOM 734 N N . CYS A 1 104 ? -3.042 -6.940 1.267 1.00 96.94 104 CYS A N 1
ATOM 735 C CA . CYS A 1 104 ? -2.868 -6.144 0.058 1.00 96.94 104 CYS A CA 1
ATOM 736 C C . CYS A 1 104 ? -1.385 -5.885 -0.244 1.00 96.94 104 CYS A C 1
ATOM 738 O O . CYS A 1 104 ? -0.915 -6.157 -1.348 1.00 96.94 104 CYS A O 1
ATOM 740 N N . LEU A 1 105 ? -0.638 -5.384 0.745 1.00 97.19 105 LEU A N 1
ATOM 741 C CA . LEU A 1 105 ? 0.788 -5.098 0.637 1.00 97.19 105 LEU A CA 1
ATOM 742 C C . LEU A 1 105 ? 1.566 -6.360 0.247 1.00 97.19 105 LEU A C 1
ATOM 744 O O . LEU A 1 105 ? 2.396 -6.301 -0.659 1.00 97.19 105 LEU A O 1
ATOM 748 N N . ASP A 1 106 ? 1.288 -7.494 0.888 1.00 97.12 106 ASP A N 1
ATOM 749 C CA . ASP A 1 106 ? 1.977 -8.755 0.610 1.00 97.12 106 ASP A CA 1
ATOM 750 C C . ASP A 1 106 ? 1.769 -9.242 -0.825 1.00 97.12 106 ASP A C 1
ATOM 752 O O . ASP A 1 106 ? 2.706 -9.754 -1.439 1.00 97.12 106 ASP A O 1
ATOM 756 N N . TRP A 1 107 ? 0.588 -9.006 -1.401 1.00 97.62 107 TRP A N 1
ATOM 757 C CA . TRP A 1 107 ? 0.325 -9.317 -2.804 1.00 97.62 107 TRP A CA 1
ATOM 758 C C . TRP A 1 107 ? 1.105 -8.414 -3.771 1.00 97.62 107 TRP A C 1
ATOM 760 O O . TRP A 1 107 ? 1.589 -8.883 -4.801 1.00 97.62 107 TRP A O 1
ATOM 770 N N . TYR A 1 108 ? 1.269 -7.128 -3.442 1.00 97.62 108 TYR A N 1
ATOM 771 C CA . TYR A 1 108 ? 1.994 -6.170 -4.285 1.00 97.62 108 TYR A CA 1
ATOM 772 C C . TYR A 1 108 ? 3.518 -6.258 -4.160 1.00 97.62 108 TYR A C 1
ATOM 774 O O . TYR A 1 108 ? 4.212 -6.001 -5.143 1.00 97.62 108 TYR A O 1
ATOM 782 N N . LYS A 1 109 ? 4.057 -6.641 -2.994 1.00 96.06 109 LYS A N 1
ATOM 783 C CA . LYS A 1 109 ? 5.505 -6.795 -2.752 1.00 96.06 109 LYS A CA 1
ATOM 784 C C . LYS A 1 109 ? 6.266 -7.499 -3.887 1.00 96.06 109 LYS A C 1
ATOM 786 O O . LYS A 1 109 ? 7.252 -6.926 -4.340 1.00 96.06 109 LYS A O 1
ATOM 791 N N . PRO A 1 110 ? 5.858 -8.676 -4.401 1.00 95.88 110 PRO A N 1
ATOM 792 C CA . PRO A 1 110 ? 6.599 -9.354 -5.470 1.00 95.88 110 PRO A CA 1
ATOM 793 C C . PRO A 1 110 ? 6.648 -8.585 -6.800 1.00 95.88 110 PRO A C 1
ATOM 795 O O . PRO A 1 110 ? 7.485 -8.898 -7.642 1.00 95.88 110 PRO A O 1
ATOM 798 N N . LEU A 1 111 ? 5.780 -7.589 -7.002 1.00 94.62 111 LEU A N 1
ATOM 799 C CA . LEU A 1 111 ? 5.779 -6.725 -8.187 1.00 94.62 111 LEU A CA 1
ATOM 800 C C . LEU A 1 111 ? 6.746 -5.537 -8.046 1.00 94.62 111 LEU A C 1
ATOM 802 O O . LEU A 1 111 ? 7.012 -4.834 -9.021 1.00 94.62 111 LEU A O 1
ATOM 806 N N . LEU A 1 112 ? 7.252 -5.287 -6.836 1.00 93.81 112 LEU A N 1
ATOM 807 C CA . LEU A 1 112 ? 8.154 -4.182 -6.537 1.00 93.81 112 LEU A CA 1
ATOM 808 C C . LEU A 1 112 ? 9.605 -4.552 -6.825 1.00 93.81 112 LEU A C 1
ATOM 810 O O . LEU A 1 112 ? 10.040 -5.687 -6.636 1.00 93.81 112 LEU A O 1
ATOM 814 N N . ARG A 1 113 ? 10.390 -3.547 -7.224 1.00 91.75 113 ARG A N 1
ATOM 815 C CA . ARG A 1 113 ? 11.834 -3.701 -7.437 1.00 91.75 113 ARG A CA 1
ATOM 816 C C . ARG A 1 113 ? 12.580 -3.994 -6.133 1.00 91.75 113 ARG A C 1
ATOM 818 O O . ARG A 1 113 ? 13.501 -4.806 -6.142 1.00 91.75 113 ARG A O 1
ATOM 825 N N . ASP A 1 114 ? 12.187 -3.331 -5.045 1.00 90.31 114 ASP A N 1
ATOM 826 C CA . ASP A 1 114 ? 12.733 -3.528 -3.700 1.00 90.31 114 ASP A CA 1
ATOM 827 C C . ASP A 1 114 ? 11.605 -3.781 -2.678 1.00 90.31 114 ASP A C 1
ATOM 829 O O . ASP A 1 114 ? 11.152 -2.857 -1.995 1.00 90.31 114 ASP A O 1
ATOM 833 N N . PRO A 1 115 ? 11.146 -5.038 -2.541 1.00 92.25 115 PRO A N 1
ATOM 834 C CA . PRO A 1 115 ? 10.013 -5.388 -1.684 1.00 92.25 115 PRO A CA 1
ATOM 835 C C . PRO A 1 115 ? 10.265 -5.161 -0.191 1.00 92.25 115 PRO A C 1
ATOM 837 O O . PRO A 1 115 ? 9.311 -5.075 0.579 1.00 92.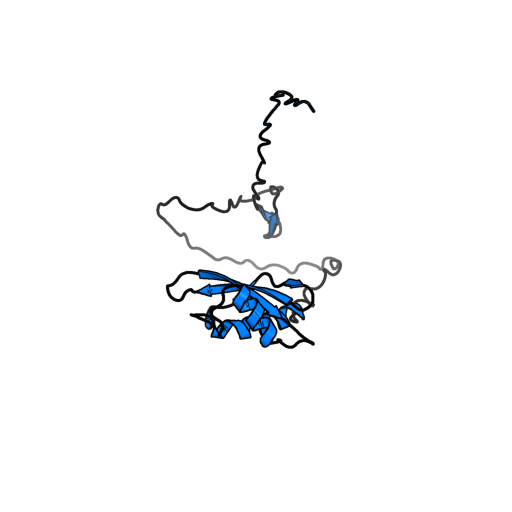25 115 PRO A O 1
ATOM 840 N N . LYS A 1 116 ? 11.529 -5.099 0.248 1.00 90.50 116 LYS A N 1
ATOM 841 C CA . LYS A 1 116 ? 11.870 -4.967 1.674 1.00 90.50 116 LYS A CA 1
ATOM 842 C C . LYS A 1 116 ? 11.715 -3.537 2.174 1.00 90.50 116 LYS A C 1
ATOM 844 O O . LYS A 1 116 ? 11.449 -3.342 3.354 1.00 90.50 116 LYS A O 1
ATOM 849 N N . SER A 1 117 ? 11.867 -2.560 1.282 1.00 88.75 117 SER A N 1
ATOM 850 C CA . SER A 1 117 ? 11.621 -1.148 1.588 1.00 88.75 117 SER A CA 1
ATOM 851 C C . SER A 1 117 ? 10.137 -0.774 1.601 1.00 88.75 117 SER A C 1
ATOM 853 O O . SER A 1 117 ? 9.799 0.347 1.976 1.00 88.75 117 SER A O 1
ATOM 855 N N . ALA A 1 118 ? 9.264 -1.690 1.174 1.00 95.25 118 ALA A N 1
ATOM 856 C CA . ALA A 1 118 ? 7.868 -1.397 0.925 1.00 95.25 118 ALA A CA 1
ATOM 857 C C . ALA A 1 118 ? 7.042 -1.316 2.214 1.00 95.25 118 ALA A C 1
ATOM 859 O O . ALA A 1 118 ? 6.990 -2.271 2.993 1.00 95.25 118 ALA A O 1
ATOM 860 N N . TYR A 1 119 ? 6.328 -0.209 2.390 1.00 96.38 119 TYR A N 1
ATOM 861 C CA . TYR A 1 119 ? 5.304 -0.038 3.423 1.00 96.38 119 TYR A CA 1
ATOM 862 C C . TYR A 1 119 ? 4.100 0.720 2.856 1.00 96.38 119 TYR A C 1
ATOM 864 O O . TYR A 1 119 ? 4.187 1.303 1.773 1.00 96.38 119 TYR A O 1
ATOM 872 N N . TYR A 1 120 ? 2.967 0.700 3.562 1.00 97.44 120 TYR A N 1
ATOM 873 C CA . TYR A 1 120 ? 1.768 1.422 3.138 1.00 97.44 120 TYR A CA 1
ATOM 874 C C . TYR A 1 120 ? 1.427 2.598 4.048 1.00 97.44 120 TYR A C 1
ATOM 876 O O . TYR A 1 120 ? 1.757 2.612 5.232 1.00 97.44 120 TYR A O 1
ATOM 884 N N . SER A 1 121 ? 0.700 3.561 3.491 1.00 96.81 121 SER A N 1
ATOM 885 C CA . SER A 1 121 ? -0.029 4.578 4.240 1.00 96.81 121 SER A CA 1
ATOM 886 C C . SER A 1 121 ? -1.433 4.765 3.664 1.00 96.81 121 SER A C 1
ATOM 888 O O . SER A 1 121 ? -1.775 4.219 2.613 1.00 96.81 121 SER A O 1
ATOM 890 N N . ASN A 1 122 ? -2.255 5.539 4.375 1.00 96.19 122 ASN A N 1
ATOM 891 C CA . ASN A 1 122 ? -3.596 5.938 3.942 1.00 96.19 122 ASN A CA 1
ATOM 892 C C . ASN A 1 122 ? -4.497 4.755 3.520 1.00 96.19 122 ASN A C 1
ATOM 894 O O . ASN A 1 122 ? -5.140 4.839 2.468 1.00 96.19 122 ASN A O 1
ATOM 898 N N . PRO A 1 123 ? -4.570 3.655 4.302 1.00 96.81 123 PRO A N 1
ATOM 899 C CA . PRO A 1 123 ? -5.478 2.573 3.973 1.00 96.81 123 PRO A CA 1
ATOM 900 C C . PRO A 1 123 ? -6.917 3.087 4.043 1.00 96.81 123 PRO A C 1
ATOM 902 O O . PRO A 1 123 ? -7.320 3.787 4.972 1.00 96.81 123 PRO A O 1
ATOM 905 N N . SER A 1 124 ? -7.704 2.730 3.042 1.00 96.38 124 SER A N 1
ATOM 906 C CA . SER A 1 124 ? -9.121 3.055 2.968 1.00 96.38 124 SER A CA 1
ATOM 907 C C . SER A 1 124 ? -9.881 1.881 2.374 1.00 96.38 124 SER A C 1
ATOM 909 O O . SER A 1 124 ? -9.328 1.078 1.620 1.00 96.38 124 SER A O 1
ATOM 911 N N . ARG A 1 125 ? -11.160 1.764 2.727 1.00 95.38 125 ARG A N 1
ATOM 912 C CA . ARG A 1 125 ? -12.040 0.717 2.215 1.00 95.38 125 ARG A CA 1
ATOM 913 C C . ARG A 1 125 ? -13.261 1.344 1.575 1.00 95.38 125 ARG A C 1
ATOM 915 O O . ARG A 1 125 ? -13.981 2.099 2.221 1.00 95.38 125 ARG A O 1
ATOM 922 N N . ASN A 1 126 ? -13.529 0.944 0.340 1.00 94.50 126 ASN A N 1
ATOM 923 C CA . ASN A 1 126 ? -14.803 1.179 -0.316 1.00 94.50 126 ASN A CA 1
ATOM 924 C C . ASN A 1 126 ? -15.414 -0.172 -0.695 1.00 94.50 126 ASN A C 1
ATOM 926 O O . ASN A 1 126 ? -14.925 -0.874 -1.584 1.00 94.50 126 ASN A O 1
ATOM 930 N N . ASN A 1 127 ? -16.469 -0.561 0.020 1.00 93.75 127 ASN A N 1
ATOM 931 C CA . ASN A 1 127 ? -17.058 -1.895 -0.056 1.00 93.75 127 ASN A CA 1
ATOM 932 C C . ASN A 1 127 ? -15.997 -2.999 0.141 1.00 93.75 127 ASN A C 1
ATOM 934 O O . ASN A 1 127 ? -15.442 -3.164 1.229 1.00 93.75 127 ASN A O 1
ATOM 938 N N . ARG A 1 128 ? -15.717 -3.772 -0.913 1.00 94.69 128 ARG A N 1
ATOM 939 C CA . ARG A 1 128 ? -14.746 -4.876 -0.902 1.00 94.69 128 ARG A CA 1
ATOM 940 C C . ARG A 1 128 ? -13.345 -4.449 -1.323 1.00 94.69 128 ARG A C 1
ATOM 942 O O . ARG A 1 128 ? -12.415 -5.223 -1.132 1.00 94.69 128 ARG A O 1
ATOM 949 N N . VAL A 1 129 ? -13.185 -3.249 -1.868 1.00 97.06 129 VAL A N 1
ATOM 950 C CA . VAL A 1 129 ? -11.903 -2.767 -2.376 1.00 97.06 129 VAL A CA 1
ATOM 951 C C . VAL A 1 129 ? -11.172 -2.026 -1.265 1.00 97.06 129 VAL A C 1
ATOM 953 O O . VAL A 1 129 ? -11.723 -1.108 -0.656 1.00 97.06 129 VAL A O 1
ATOM 956 N N . VAL A 1 130 ? -9.942 -2.447 -0.994 1.00 97.75 130 VAL A N 1
ATOM 957 C CA . VAL A 1 130 ? -8.994 -1.743 -0.132 1.00 97.75 130 VAL A CA 1
ATOM 958 C C . VAL A 1 130 ? -8.041 -0.975 -1.029 1.00 97.75 130 VAL A C 1
ATOM 960 O O . VAL A 1 130 ? -7.445 -1.562 -1.929 1.00 97.75 130 VAL A O 1
ATOM 963 N N . SER A 1 131 ? -7.898 0.320 -0.778 1.00 97.75 131 SER A N 1
ATOM 964 C CA . SER A 1 131 ? -6.975 1.203 -1.488 1.00 97.75 131 SER A CA 1
ATOM 965 C C . SER A 1 131 ? -5.960 1.778 -0.510 1.00 97.75 131 SER A C 1
ATOM 967 O O . SER A 1 131 ? -6.318 2.129 0.616 1.00 97.75 131 SER A O 1
ATOM 969 N N . LEU A 1 132 ? -4.702 1.865 -0.936 1.00 97.69 132 LEU A N 1
ATOM 970 C CA . LEU A 1 132 ? -3.590 2.328 -0.106 1.00 97.69 132 LEU A CA 1
ATOM 971 C C . LEU A 1 132 ? -2.470 2.937 -0.959 1.00 97.69 132 LEU A C 1
ATOM 973 O O . LEU A 1 132 ? -2.388 2.696 -2.170 1.00 97.69 132 LEU A O 1
ATOM 977 N N . ASP A 1 133 ? -1.592 3.686 -0.298 1.00 98.00 133 ASP A N 1
ATOM 978 C CA . ASP A 1 133 ? -0.401 4.289 -0.895 1.00 98.00 133 ASP A CA 1
ATOM 979 C C . ASP A 1 133 ? 0.823 3.450 -0.533 1.00 98.00 133 ASP A C 1
ATOM 981 O O . ASP A 1 133 ? 1.160 3.336 0.642 1.00 98.00 133 ASP A O 1
ATOM 985 N N . LEU A 1 134 ? 1.479 2.847 -1.529 1.00 97.06 134 LEU A N 1
ATOM 986 C CA . LEU A 1 134 ? 2.697 2.055 -1.346 1.00 97.06 134 LEU A CA 1
ATOM 987 C C . LEU A 1 134 ? 3.933 2.927 -1.499 1.00 97.06 134 LEU A C 1
ATOM 989 O O . LEU A 1 134 ? 4.211 3.424 -2.588 1.00 97.06 134 LEU A O 1
ATOM 993 N N . HIS A 1 135 ? 4.704 3.043 -0.427 1.00 96.25 135 HIS A N 1
ATOM 994 C CA . HIS A 1 135 ? 6.002 3.705 -0.405 1.00 96.25 135 HIS A CA 1
ATOM 995 C C . HIS A 1 135 ? 7.086 2.657 -0.603 1.00 96.25 135 HIS A C 1
ATOM 997 O O . HIS A 1 135 ? 7.142 1.688 0.145 1.00 96.25 135 HIS A O 1
ATOM 1003 N N . THR A 1 136 ? 7.946 2.832 -1.601 1.00 95.06 136 THR A N 1
ATOM 1004 C CA . THR A 1 136 ? 9.052 1.907 -1.900 1.00 95.06 136 THR A CA 1
ATOM 1005 C C . THR A 1 136 ? 10.221 2.671 -2.506 1.00 95.06 136 THR A C 1
ATOM 1007 O O . THR A 1 136 ? 10.056 3.784 -3.010 1.00 95.06 136 THR A O 1
ATOM 1010 N N . THR A 1 137 ? 11.407 2.070 -2.523 1.00 93.44 137 THR A N 1
ATOM 1011 C CA . THR A 1 137 ? 12.498 2.573 -3.360 1.00 93.44 137 THR A CA 1
ATOM 1012 C C . THR A 1 137 ? 12.342 2.094 -4.807 1.00 93.44 137 THR A C 1
ATOM 1014 O O . THR A 1 137 ? 11.836 1.002 -5.079 1.00 93.44 137 THR A O 1
ATOM 1017 N N . ASN A 1 138 ? 12.788 2.908 -5.765 1.00 88.06 138 ASN A N 1
ATOM 1018 C CA . ASN A 1 138 ? 12.813 2.570 -7.191 1.00 88.06 138 ASN A CA 1
ATOM 1019 C C . ASN A 1 138 ? 14.011 1.679 -7.587 1.00 88.06 138 ASN A C 1
ATOM 1021 O O . ASN A 1 138 ? 14.221 1.429 -8.772 1.00 88.06 138 ASN A O 1
ATOM 1025 N N . GLY A 1 139 ? 14.823 1.229 -6.622 1.00 80.12 139 GLY A N 1
ATOM 1026 C CA . GLY A 1 139 ? 16.058 0.473 -6.862 1.00 80.12 139 GLY A CA 1
ATOM 1027 C C . GLY A 1 139 ? 17.263 1.304 -7.331 1.00 80.12 139 GLY A C 1
ATOM 1028 O O . GLY A 1 139 ? 18.343 0.745 -7.491 1.00 80.12 139 GLY A O 1
ATOM 1029 N N . TYR A 1 140 ? 17.106 2.621 -7.512 1.00 84.50 140 TYR A N 1
ATOM 1030 C CA . TYR A 1 140 ? 18.160 3.572 -7.903 1.00 84.50 140 TYR A CA 1
ATOM 1031 C C . TYR A 1 140 ? 18.427 4.641 -6.826 1.00 84.50 140 TYR A C 1
ATOM 1033 O O . TYR A 1 140 ? 19.097 5.635 -7.089 1.00 84.50 140 TYR A O 1
ATOM 1041 N N . GLY A 1 141 ? 17.888 4.453 -5.616 1.00 82.44 141 GLY A N 1
ATOM 1042 C CA . GLY A 1 141 ? 18.048 5.376 -4.486 1.00 82.44 141 GLY A CA 1
ATOM 1043 C C . GLY A 1 141 ? 16.973 6.464 -4.372 1.00 82.44 141 GLY A C 1
ATOM 1044 O O . GLY A 1 141 ? 17.081 7.320 -3.501 1.00 82.44 141 GLY A O 1
ATOM 1045 N N . GLY A 1 142 ? 15.931 6.437 -5.212 1.00 88.06 142 GLY A N 1
ATOM 1046 C CA . GLY A 1 142 ? 14.771 7.329 -5.104 1.00 88.06 142 GLY A CA 1
ATOM 1047 C C . GLY A 1 142 ? 13.573 6.647 -4.443 1.00 88.06 142 GLY A C 1
ATOM 1048 O O . GLY A 1 142 ? 13.343 5.458 -4.665 1.00 88.06 142 GLY A O 1
ATOM 1049 N N . PHE A 1 143 ? 12.792 7.401 -3.668 1.00 92.44 143 PHE A N 1
ATOM 1050 C CA . PHE A 1 143 ? 11.503 6.949 -3.136 1.00 92.44 143 PHE A CA 1
ATOM 1051 C C . PHE A 1 143 ? 10.383 7.236 -4.132 1.00 92.44 143 PHE A C 1
ATOM 1053 O O . PHE A 1 143 ? 10.346 8.299 -4.751 1.00 92.44 143 PHE A O 1
ATOM 1060 N N . VAL A 1 144 ? 9.464 6.286 -4.275 1.00 94.06 144 VAL A N 1
ATOM 1061 C CA . VAL A 1 144 ? 8.264 6.423 -5.099 1.00 94.06 144 VAL A CA 1
ATOM 1062 C C . VAL A 1 144 ? 7.037 6.008 -4.301 1.00 94.06 144 VAL A C 1
ATOM 1064 O O . VAL A 1 144 ? 7.111 5.125 -3.444 1.00 94.06 144 VAL A O 1
ATOM 1067 N N . VAL A 1 145 ? 5.912 6.653 -4.610 1.00 96.25 145 VAL A N 1
ATOM 1068 C CA . VAL A 1 145 ? 4.599 6.313 -4.063 1.00 96.25 145 VAL A CA 1
ATOM 1069 C C . VAL A 1 145 ? 3.739 5.754 -5.188 1.00 96.25 145 VAL A C 1
ATOM 1071 O O . VAL A 1 145 ? 3.550 6.412 -6.212 1.00 96.25 145 VAL A O 1
ATOM 1074 N N . LEU A 1 146 ? 3.228 4.541 -5.007 1.00 95.88 146 LEU A N 1
ATOM 1075 C CA . LEU A 1 146 ? 2.399 3.836 -5.981 1.00 95.88 146 LEU A CA 1
ATOM 1076 C C . LEU A 1 146 ? 0.997 3.632 -5.407 1.00 95.88 146 LEU A C 1
ATOM 1078 O O . LEU A 1 146 ? 0.842 3.217 -4.260 1.00 95.88 146 LEU A O 1
ATOM 1082 N N . LYS A 1 147 ? -0.039 3.897 -6.205 1.00 97.31 147 LYS A N 1
ATOM 1083 C CA . LYS A 1 147 ? -1.427 3.633 -5.803 1.00 97.31 147 LYS A CA 1
ATOM 1084 C C . LYS A 1 147 ? -1.736 2.151 -5.977 1.00 97.31 147 LYS A C 1
ATOM 1086 O O . LYS A 1 147 ? -1.605 1.618 -7.078 1.00 97.31 147 LYS A O 1
ATOM 1091 N N . ALA A 1 148 ? -2.171 1.502 -4.907 1.00 97.31 148 ALA A N 1
ATOM 1092 C CA . ALA A 1 148 ? -2.529 0.091 -4.897 1.00 97.31 148 ALA A CA 1
ATOM 1093 C C . ALA A 1 148 ? -4.009 -0.092 -4.569 1.00 97.31 148 ALA A C 1
ATOM 1095 O O . ALA A 1 148 ? -4.615 0.705 -3.847 1.00 97.31 148 ALA A O 1
ATOM 1096 N N . SER A 1 149 ? -4.615 -1.134 -5.131 1.00 98.00 149 SER A N 1
ATOM 1097 C CA . SER A 1 149 ? -5.989 -1.517 -4.823 1.00 98.00 149 SER A CA 1
ATOM 1098 C C . SER A 1 149 ? -6.163 -3.025 -4.934 1.00 98.00 149 SER A C 1
ATOM 1100 O O . SER A 1 149 ? -5.867 -3.614 -5.968 1.00 98.00 149 SER A O 1
ATOM 1102 N N . CYS A 1 150 ? -6.666 -3.648 -3.876 1.00 97.25 150 CYS A N 1
ATOM 1103 C CA . CYS A 1 150 ? -6.956 -5.078 -3.829 1.00 97.25 150 CYS A CA 1
ATOM 1104 C C . CYS A 1 150 ? -8.395 -5.312 -3.386 1.00 97.25 150 CYS A C 1
ATOM 1106 O O . CYS A 1 150 ? -9.007 -4.477 -2.721 1.00 97.25 150 CYS A O 1
ATOM 1108 N N . GLU A 1 151 ? -8.949 -6.460 -3.757 1.00 97.25 151 GLU A N 1
ATOM 1109 C CA . GLU A 1 151 ? -10.323 -6.803 -3.416 1.00 97.25 151 GLU A CA 1
ATOM 1110 C C . GLU A 1 151 ? -10.366 -7.916 -2.372 1.00 97.25 151 GLU A C 1
ATOM 1112 O O . GLU A 1 151 ? -9.699 -8.935 -2.518 1.00 97.25 151 GLU A O 1
ATOM 1117 N N . ILE A 1 152 ? -11.166 -7.727 -1.322 1.00 96.56 152 ILE A N 1
ATOM 1118 C CA . ILE A 1 152 ? -11.264 -8.624 -0.170 1.00 96.56 152 ILE A CA 1
ATOM 1119 C C . ILE A 1 152 ? -12.658 -9.253 -0.116 1.00 96.56 152 ILE A C 1
ATOM 1121 O O . ILE A 1 152 ? -13.678 -8.563 -0.050 1.00 96.56 152 ILE A O 1
ATOM 1125 N N . HIS A 1 153 ? -12.718 -10.583 -0.139 1.00 94.56 153 HIS A N 1
ATOM 1126 C CA . HIS A 1 153 ? -13.939 -11.380 -0.024 1.00 94.56 153 HIS A CA 1
ATOM 1127 C C . HIS A 1 153 ? -13.844 -12.229 1.244 1.00 94.56 153 HIS A C 1
ATOM 1129 O O . HIS A 1 153 ? -12.964 -13.076 1.355 1.00 94.56 153 HIS A O 1
ATOM 1135 N N . ALA A 1 154 ? -14.741 -11.994 2.209 1.00 88.81 154 ALA A N 1
ATOM 1136 C CA . ALA A 1 154 ? -14.761 -12.710 3.492 1.00 88.81 154 ALA A CA 1
ATOM 1137 C C . ALA A 1 154 ? -13.388 -12.730 4.212 1.00 88.81 154 ALA A C 1
ATOM 1139 O O . ALA A 1 154 ? -12.940 -13.773 4.682 1.00 88.81 154 ALA A O 1
ATOM 1140 N N . GLY A 1 155 ? -12.703 -11.578 4.247 1.00 86.62 155 GLY A N 1
ATOM 1141 C CA . GLY A 1 155 ? -11.391 -11.417 4.895 1.00 86.62 155 GLY A CA 1
ATOM 1142 C C . GLY A 1 155 ? -10.204 -12.001 4.119 1.00 86.62 155 GLY A C 1
ATOM 1143 O O . GLY A 1 155 ? -9.089 -12.017 4.629 1.00 86.62 155 GLY A O 1
ATOM 1144 N N . LYS A 1 156 ? -10.422 -12.497 2.894 1.00 93.38 156 LYS A N 1
ATOM 1145 C CA . LYS A 1 156 ? -9.368 -13.032 2.025 1.00 93.38 156 LYS A CA 1
ATOM 1146 C C . LYS A 1 156 ? -9.220 -12.199 0.768 1.00 93.38 156 LYS A C 1
ATOM 1148 O O . LYS A 1 156 ? -10.211 -11.741 0.202 1.00 93.38 156 LYS A O 1
ATOM 1153 N N . LEU A 1 157 ? -7.986 -12.058 0.302 1.00 95.31 157 LEU A N 1
ATOM 1154 C CA . LEU A 1 157 ? -7.703 -11.406 -0.966 1.00 95.31 157 LEU A CA 1
ATOM 1155 C C . LEU A 1 157 ? -8.275 -12.232 -2.127 1.00 95.31 157 LEU A C 1
ATOM 1157 O O . LEU A 1 157 ? -8.040 -13.433 -2.242 1.00 95.31 157 LEU A O 1
ATOM 1161 N N . ASN A 1 158 ? -9.049 -11.580 -2.987 1.00 97.38 158 ASN A N 1
ATOM 1162 C CA . ASN A 1 158 ? -9.499 -12.131 -4.252 1.00 97.38 158 ASN A CA 1
ATOM 1163 C C . ASN A 1 158 ? -8.447 -11.807 -5.314 1.00 97.38 158 ASN A C 1
ATOM 1165 O O . ASN A 1 158 ? -8.340 -10.666 -5.767 1.00 97.38 158 ASN A O 1
ATOM 1169 N N . GLU A 1 159 ? -7.653 -12.802 -5.702 1.00 95.75 159 GLU A N 1
ATOM 1170 C CA . GLU A 1 159 ? -6.506 -12.583 -6.589 1.00 95.75 159 GLU A CA 1
ATOM 1171 C C . GLU A 1 159 ? -6.908 -12.128 -7.992 1.00 95.75 159 GLU A C 1
ATOM 1173 O O . GLU A 1 159 ? -6.222 -11.301 -8.586 1.00 95.75 159 GLU A O 1
ATOM 1178 N N . THR A 1 160 ? -8.020 -12.643 -8.525 1.00 96.75 160 THR A N 1
ATOM 1179 C CA . THR A 1 160 ? -8.479 -12.301 -9.879 1.00 96.75 160 THR A CA 1
ATOM 1180 C C . THR A 1 160 ? -8.880 -10.833 -9.949 1.00 96.75 160 THR A C 1
ATOM 1182 O O . THR A 1 160 ? -8.381 -10.094 -10.793 1.00 96.75 160 THR A O 1
ATOM 1185 N N . TRP A 1 161 ? -9.716 -10.378 -9.014 1.00 96.94 161 TRP A N 1
ATOM 1186 C CA . TRP A 1 161 ? -10.123 -8.976 -8.964 1.00 96.94 161 TRP A CA 1
ATOM 1187 C C . TRP A 1 161 ? -8.978 -8.043 -8.574 1.00 96.94 161 TRP A C 1
ATOM 1189 O O . TRP A 1 161 ? -8.842 -6.969 -9.153 1.00 96.94 161 TRP A O 1
ATOM 1199 N N . THR A 1 162 ? -8.105 -8.461 -7.657 1.00 97.62 162 THR A N 1
ATOM 1200 C CA . THR A 1 162 ? -6.909 -7.684 -7.295 1.00 97.62 162 THR A CA 1
ATOM 1201 C C . THR A 1 162 ? -5.987 -7.481 -8.496 1.00 97.62 162 THR A C 1
ATOM 1203 O O . THR A 1 162 ? -5.542 -6.362 -8.741 1.00 97.62 162 THR A O 1
ATOM 1206 N N . ARG A 1 163 ? -5.769 -8.519 -9.312 1.00 97.56 163 ARG A N 1
ATOM 1207 C CA . ARG A 1 163 ? -5.007 -8.406 -10.562 1.00 97.56 163 ARG A CA 1
ATOM 1208 C C . ARG A 1 163 ? -5.649 -7.422 -11.535 1.00 97.56 163 ARG A C 1
ATOM 1210 O O . ARG A 1 163 ? -4.945 -6.617 -12.136 1.00 97.56 163 ARG A O 1
ATOM 1217 N N . GLU A 1 164 ? -6.972 -7.438 -11.660 1.00 97.44 164 GLU A N 1
ATOM 1218 C CA . GLU A 1 164 ? -7.702 -6.486 -12.502 1.00 97.44 164 GLU A CA 1
ATOM 1219 C C . GLU A 1 164 ? -7.559 -5.035 -12.026 1.00 97.44 164 GLU A C 1
ATOM 1221 O O . GLU A 1 164 ? -7.293 -4.145 -12.838 1.00 97.44 164 GLU A O 1
ATOM 1226 N N . HIS A 1 165 ? -7.672 -4.784 -10.718 1.00 96.94 165 HIS A N 1
ATOM 1227 C CA . HIS A 1 165 ? -7.430 -3.459 -10.135 1.00 96.94 165 HIS A CA 1
ATOM 1228 C C . HIS A 1 165 ? -5.986 -3.006 -10.359 1.00 96.94 165 HIS A C 1
ATOM 1230 O O . HIS A 1 165 ? -5.756 -1.878 -10.793 1.00 96.94 165 HIS A O 1
ATOM 1236 N N . ALA A 1 166 ? -5.016 -3.897 -10.150 1.00 97.25 166 ALA A N 1
ATOM 1237 C CA . ALA A 1 166 ? -3.605 -3.623 -10.390 1.00 97.25 166 ALA A CA 1
ATOM 1238 C C . ALA A 1 166 ? -3.337 -3.279 -11.866 1.00 97.25 166 ALA A C 1
ATOM 1240 O O . ALA A 1 166 ? -2.726 -2.249 -12.153 1.00 97.25 166 ALA A O 1
ATOM 1241 N N . ARG A 1 167 ? -3.868 -4.067 -12.811 1.00 97.44 167 ARG A N 1
ATOM 1242 C CA . ARG A 1 167 ? -3.750 -3.808 -14.254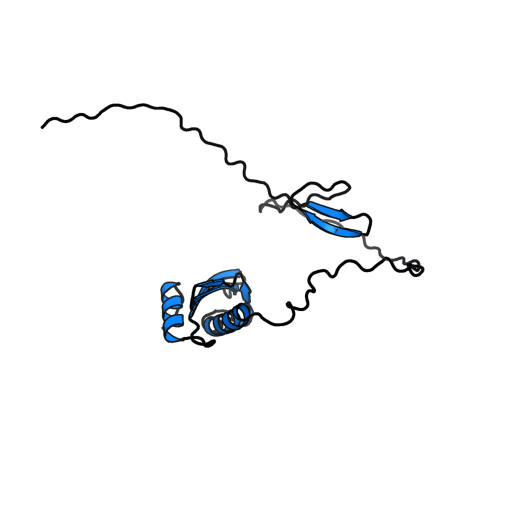 1.00 97.44 167 ARG A CA 1
ATOM 1243 C C . ARG A 1 167 ? -4.306 -2.435 -14.627 1.00 97.44 167 ARG A C 1
ATOM 1245 O O . ARG A 1 167 ? -3.660 -1.680 -15.347 1.00 97.44 167 ARG A O 1
ATOM 1252 N N . ARG A 1 168 ? -5.487 -2.086 -14.105 1.00 96.38 168 ARG A N 1
ATOM 1253 C CA . ARG A 1 168 ? -6.117 -0.768 -14.313 1.00 96.38 168 ARG A CA 1
ATOM 1254 C C . ARG A 1 168 ? -5.321 0.371 -13.674 1.00 96.38 168 ARG A C 1
ATOM 1256 O O . ARG A 1 168 ? -5.314 1.472 -14.211 1.00 96.38 168 ARG A O 1
ATOM 1263 N N . GLY A 1 169 ? -4.642 0.100 -12.562 1.00 94.81 169 GLY A N 1
ATOM 1264 C CA . GLY A 1 169 ? -3.725 1.020 -11.888 1.00 94.81 169 GLY A CA 1
ATOM 1265 C C . GLY A 1 169 ? -2.339 1.133 -12.535 1.00 94.81 169 GLY A C 1
ATOM 1266 O O . GLY A 1 169 ? -1.489 1.827 -11.987 1.00 94.81 169 GLY A O 1
ATOM 1267 N N . GLY A 1 170 ? -2.091 0.463 -13.667 1.00 95.75 170 GLY A N 1
ATOM 1268 C CA . GLY A 1 170 ? -0.817 0.524 -14.390 1.00 95.75 170 GLY A CA 1
ATOM 1269 C C . GLY A 1 170 ? 0.288 -0.370 -13.822 1.00 95.75 170 GLY A C 1
ATOM 1270 O O . GLY A 1 170 ? 1.457 -0.184 -14.157 1.00 95.75 170 GLY A O 1
ATOM 1271 N N . TRP A 1 171 ? -0.053 -1.336 -12.968 1.00 96.31 171 TRP A N 1
ATOM 1272 C CA . TRP A 1 171 ? 0.916 -2.286 -12.429 1.00 96.31 171 TRP A CA 1
ATOM 1273 C C . TRP A 1 171 ? 1.328 -3.333 -13.474 1.00 96.31 171 TRP A C 1
ATOM 1275 O O . TRP A 1 171 ? 0.492 -3.753 -14.279 1.00 96.31 171 TRP A O 1
ATOM 1285 N N . PRO A 1 172 ? 2.587 -3.811 -13.441 1.00 93.25 172 PRO A N 1
ATOM 1286 C CA . PRO A 1 172 ? 3.098 -4.816 -14.369 1.00 93.25 172 PRO A CA 1
ATOM 1287 C C . PRO A 1 172 ? 2.616 -6.219 -13.971 1.00 93.25 172 PRO A C 1
ATOM 1289 O O . PRO A 1 172 ? 3.376 -7.039 -13.459 1.00 93.25 172 PRO A O 1
ATOM 1292 N N . VAL A 1 173 ? 1.327 -6.479 -14.168 1.00 92.69 173 VAL A N 1
ATOM 1293 C CA . VAL A 1 173 ? 0.687 -7.763 -13.868 1.00 92.69 173 VAL A CA 1
ATOM 1294 C C . VAL A 1 173 ? 0.329 -8.480 -15.165 1.00 92.69 173 VAL A C 1
ATOM 1296 O O . VAL A 1 173 ? -0.281 -7.886 -16.055 1.00 92.69 173 VAL A O 1
ATOM 1299 N N . ASN A 1 174 ? 0.726 -9.749 -15.263 1.00 77.81 174 ASN A N 1
ATOM 1300 C CA . ASN A 1 174 ? 0.379 -10.646 -16.371 1.00 77.81 174 ASN A CA 1
ATOM 1301 C C . ASN A 1 174 ? -0.835 -11.503 -16.025 1.00 77.81 174 ASN A C 1
ATOM 1303 O O . ASN A 1 174 ? -0.968 -11.862 -14.829 1.00 77.81 174 ASN A O 1
#

Sequence (174 aa):
MTWRVGRLAMVGLAVALVATPGWAVYKCTAPNGSVVYQDAPCTGKGEEMALPSALVSTPPAPRHDTAPNTPAVPAPAEAPPPAPAPSPTDSAAKTQLELDADHCLDWYKPLLRDPKSAYYSNPSRNNRVVSLDLHTTNGYGGFVVLKASCEIHAGKLNETWTREHARRGGWPVN

Foldseek 3Di:
DDDDDDDDDDDDPPPPPPPDLQQFFWFDQDPVRDTDTDSDDYPDDIDTDRPDPDDDDDDDDDDDDDDDDDDDDDDDDDDDDDDDDPDCVVVPDDDLQRLLVVLQLVVCLVLAPHSVQWDWDDWDDDPQKIWIWIWGDNVPPDIDTAIAIFGHDPSHTDPVVRLVRCVVSVGPGD

Secondary structure (DSSP, 8-state):
------------------------EEEEE-TTS-EEEESS--SS-EEEE----S-----------------PPPPPPPPPPPP----GGGTTS--HHHHHHHHHHHHHGGGSSSGGG-EEEEEEEETTEEEEEEEEE-SSS-EEEEEEEEEEETTEEEHHHHHHHHHHTT----

pLDDT: mean 73.14, std 21.42, range [33.88, 98.0]

Radius of gyration: 27.22 Å; chains: 1; bounding box: 66×56×85 Å